Protein AF-A0A2E4KVZ6-F1 (afdb_monomer)

Radius of gyration: 14.71 Å; Cα contacts (8 Å, |Δi|>4): 102; chains: 1; bounding box: 36×29×35 Å

Structure (mmCIF, N/CA/C/O backbone):
data_AF-A0A2E4KVZ6-F1
#
_entry.id   AF-A0A2E4KVZ6-F1
#
loop_
_atom_site.group_PDB
_atom_site.id
_atom_site.type_symbol
_atom_site.label_atom_id
_atom_site.label_alt_id
_atom_site.label_comp_id
_atom_site.label_asym_id
_atom_site.label_entity_id
_atom_site.label_seq_id
_atom_site.pdbx_PDB_ins_code
_atom_site.Cartn_x
_atom_site.Cartn_y
_atom_site.Cartn_z
_atom_site.occupancy
_atom_site.B_iso_or_equiv
_atom_site.auth_seq_id
_atom_site.auth_comp_id
_atom_site.auth_asym_id
_atom_site.auth_atom_id
_atom_site.pdbx_PDB_model_num
ATOM 1 N N . MET A 1 1 ? -17.993 0.026 14.528 1.00 57.06 1 MET A N 1
ATOM 2 C CA . MET A 1 1 ? -18.774 -0.947 13.729 1.00 57.06 1 MET A CA 1
ATOM 3 C C . MET A 1 1 ? -19.488 -0.220 12.599 1.00 57.06 1 MET A C 1
ATOM 5 O O . MET A 1 1 ? -20.332 0.626 12.881 1.00 57.06 1 MET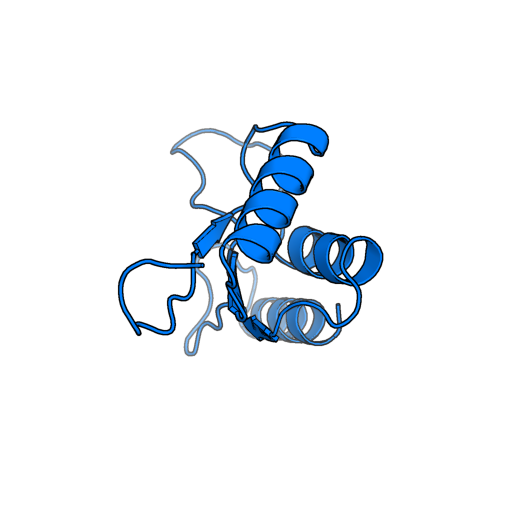 A O 1
ATOM 9 N N . LEU A 1 2 ? -19.135 -0.513 11.343 1.00 62.75 2 LEU A N 1
ATOM 10 C CA . LEU A 1 2 ? -19.840 0.007 10.168 1.00 62.75 2 LEU A CA 1
ATOM 11 C C . LEU A 1 2 ? -21.342 -0.353 10.250 1.00 62.75 2 LEU A C 1
ATOM 13 O O . LEU A 1 2 ? -21.675 -1.513 10.498 1.00 62.75 2 LEU A O 1
ATOM 17 N N . PRO A 1 3 ? -22.260 0.615 10.067 1.00 64.62 3 PRO A N 1
ATOM 18 C CA . PRO A 1 3 ? -23.701 0.396 10.231 1.00 64.62 3 PRO A CA 1
ATOM 19 C C . PRO A 1 3 ? -24.297 -0.515 9.148 1.00 64.62 3 PRO A C 1
ATOM 21 O O . PRO A 1 3 ? -25.352 -1.117 9.341 1.00 64.62 3 PRO A O 1
ATOM 24 N N . THR A 1 4 ? -23.617 -0.644 8.011 1.00 66.12 4 THR A N 1
ATOM 25 C CA . THR A 1 4 ? -23.952 -1.572 6.934 1.00 66.12 4 THR A CA 1
ATOM 26 C C . THR A 1 4 ? -23.033 -2.794 7.019 1.00 66.12 4 THR A C 1
ATOM 28 O O . THR A 1 4 ? -21.834 -2.659 7.249 1.00 66.12 4 THR A O 1
ATOM 31 N N . LYS A 1 5 ? -23.563 -4.009 6.807 1.00 76.56 5 LYS A N 1
ATOM 32 C CA . LYS A 1 5 ? -22.778 -5.267 6.740 1.00 76.56 5 LYS A CA 1
ATOM 33 C C . LYS A 1 5 ? -21.918 -5.362 5.463 1.00 76.56 5 LYS A C 1
ATOM 35 O O . LYS A 1 5 ? -21.831 -6.418 4.843 1.00 76.56 5 LYS A O 1
ATOM 40 N N . ILE A 1 6 ? -21.339 -4.250 5.021 1.00 84.75 6 ILE A N 1
ATOM 41 C CA . ILE A 1 6 ? -20.526 -4.162 3.812 1.00 84.75 6 ILE A CA 1
ATOM 42 C C . ILE A 1 6 ? -19.061 -4.244 4.227 1.00 84.75 6 ILE A C 1
ATOM 44 O O . ILE A 1 6 ? -18.594 -3.480 5.069 1.00 84.75 6 ILE A O 1
ATOM 48 N N . SER A 1 7 ? -18.327 -5.167 3.609 1.00 88.62 7 SER A N 1
ATOM 49 C CA . SER A 1 7 ? -16.874 -5.251 3.745 1.00 88.62 7 SER A CA 1
ATOM 50 C C . SER A 1 7 ? -16.232 -4.158 2.887 1.00 88.62 7 SER A C 1
ATOM 52 O O . SER A 1 7 ? -15.924 -4.377 1.717 1.00 88.62 7 SER A O 1
ATOM 54 N N . ALA A 1 8 ? -16.109 -2.956 3.451 1.00 92.69 8 ALA A N 1
ATOM 55 C CA . ALA A 1 8 ? -15.499 -1.816 2.777 1.00 92.69 8 ALA A CA 1
ATOM 56 C C . ALA A 1 8 ? -13.967 -1.943 2.719 1.00 92.69 8 ALA A C 1
ATOM 58 O O . ALA A 1 8 ? -13.345 -2.481 3.636 1.00 92.69 8 ALA A O 1
ATOM 59 N N . VAL A 1 9 ? -13.379 -1.412 1.644 1.00 96.25 9 VAL A N 1
ATOM 60 C CA . VAL A 1 9 ? -11.927 -1.334 1.431 1.00 96.25 9 VAL A CA 1
ATOM 61 C C . VAL A 1 9 ? -11.576 0.124 1.119 1.00 96.25 9 VAL A C 1
ATOM 63 O O . VAL A 1 9 ? -11.653 0.529 -0.040 1.00 96.25 9 VAL A O 1
ATOM 66 N N . PRO A 1 10 ? -11.289 0.961 2.131 1.00 95.31 10 PRO A N 1
ATOM 67 C CA . PRO A 1 10 ? -10.888 2.339 1.894 1.00 95.31 10 PRO A CA 1
ATOM 68 C C . PRO A 1 10 ? -9.591 2.410 1.085 1.00 95.31 10 PRO A C 1
ATOM 70 O O . PRO A 1 10 ? -8.650 1.641 1.295 1.00 95.31 10 PRO A O 1
ATOM 73 N N . HIS A 1 11 ? -9.546 3.380 0.177 1.00 95.56 11 HIS A N 1
ATOM 74 C CA . HIS A 1 11 ? -8.318 3.787 -0.489 1.00 95.56 11 HIS A CA 1
ATOM 75 C C . HIS A 1 11 ? -7.567 4.758 0.422 1.00 95.56 11 HIS A C 1
ATOM 77 O O . HIS A 1 11 ? -8.156 5.714 0.930 1.00 95.56 11 HIS A O 1
ATOM 83 N N . LEU A 1 12 ? -6.275 4.519 0.623 1.00 94.38 12 LEU A N 1
ATOM 84 C CA . LEU A 1 12 ? -5.404 5.368 1.423 1.00 94.38 12 LEU A CA 1
ATOM 85 C C . LEU A 1 12 ? -4.185 5.758 0.590 1.00 94.38 12 LEU A C 1
ATOM 87 O O . LEU A 1 12 ? -3.478 4.892 0.079 1.00 94.38 12 LEU A O 1
ATOM 91 N N . SER A 1 13 ? -3.947 7.061 0.463 1.00 90.25 13 SER A N 1
ATOM 92 C CA . SER A 1 13 ? -2.864 7.608 -0.354 1.00 90.25 13 SER A CA 1
ATOM 93 C C . SER A 1 13 ? -1.841 8.363 0.486 1.00 90.25 13 SER A C 1
ATOM 95 O O . SER A 1 13 ? -2.190 8.975 1.496 1.00 90.25 13 SER A O 1
ATOM 97 N N . ILE A 1 14 ? -0.589 8.382 0.028 1.00 79.81 14 ILE A N 1
ATOM 98 C CA . ILE A 1 14 ? 0.450 9.265 0.571 1.00 79.81 14 ILE A CA 1
ATOM 99 C C . ILE A 1 14 ? 0.132 10.701 0.139 1.00 79.81 14 ILE A C 1
ATOM 101 O O . ILE A 1 14 ? 0.338 11.084 -1.008 1.00 79.81 14 ILE A O 1
ATOM 105 N N . GLY A 1 15 ? -0.447 11.478 1.049 1.00 71.75 15 GLY A N 1
ATOM 106 C CA . GLY A 1 15 ? -0.780 12.884 0.827 1.00 71.75 15 GLY A CA 1
ATOM 107 C C . GLY A 1 15 ? 0.216 13.845 1.475 1.00 71.75 15 GLY A C 1
ATOM 108 O O . GLY A 1 15 ? 1.236 13.449 2.028 1.00 71.75 15 GLY A O 1
ATOM 109 N N . VAL A 1 16 ? -0.140 15.130 1.461 1.00 62.66 16 VAL A N 1
ATOM 110 C CA . VAL A 1 16 ? 0.571 16.221 2.165 1.00 62.66 16 VAL A CA 1
ATOM 111 C C . VAL A 1 16 ? 0.285 16.252 3.676 1.00 62.66 16 VAL A C 1
ATOM 113 O O . VAL A 1 16 ? 0.790 17.111 4.397 1.00 62.66 16 VAL A O 1
ATOM 116 N N . SER A 1 17 ? -0.567 15.348 4.159 1.00 74.00 17 SER A N 1
ATOM 117 C CA . SER A 1 17 ? -0.942 15.230 5.566 1.00 74.00 17 SER A CA 1
ATOM 118 C C . SER A 1 17 ? 0.226 14.721 6.412 1.00 74.00 17 SER A C 1
ATOM 120 O O . SER A 1 17 ? 1.059 13.951 5.941 1.00 74.00 17 SER A O 1
ATOM 122 N N . SER A 1 18 ? 0.279 15.128 7.682 1.00 86.19 18 SER A N 1
ATOM 123 C CA . SER A 1 18 ? 1.290 14.621 8.612 1.00 86.19 18 SER A CA 1
ATOM 124 C C . SE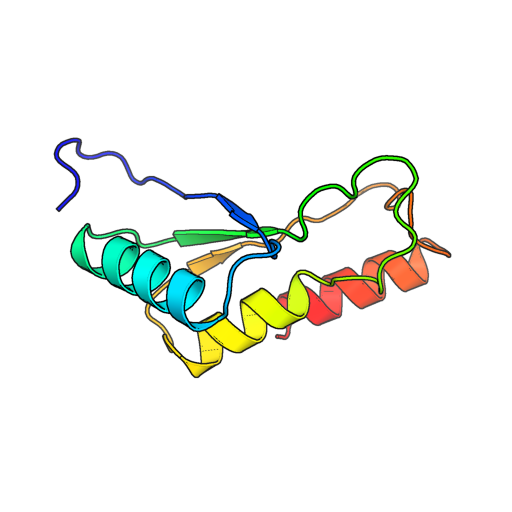R A 1 18 ? 1.077 13.141 8.936 1.00 86.19 18 SER A C 1
ATOM 126 O O . SER A 1 18 ? -0.057 12.660 8.974 1.00 86.19 18 SER A O 1
ATOM 128 N N . ASP A 1 19 ? 2.164 12.455 9.284 1.00 87.94 19 ASP A N 1
ATOM 129 C CA . ASP A 1 19 ? 2.152 11.076 9.784 1.00 87.94 19 ASP A CA 1
ATOM 130 C C . ASP A 1 19 ? 1.131 10.850 10.906 1.00 87.94 19 ASP A C 1
ATOM 132 O O . ASP A 1 19 ? 0.400 9.867 10.893 1.00 87.94 19 ASP A O 1
ATOM 136 N N . ALA A 1 20 ? 1.027 11.792 11.848 1.00 91.25 20 ALA A N 1
ATOM 137 C CA . ALA A 1 20 ? 0.077 11.704 12.956 1.00 91.25 20 ALA A CA 1
ATOM 138 C C . ALA A 1 20 ? -1.384 11.710 12.482 1.00 91.25 20 ALA A C 1
ATOM 140 O O . ALA A 1 20 ? -2.219 11.005 13.040 1.00 91.25 20 ALA A O 1
ATOM 141 N N . THR A 1 21 ? -1.693 12.487 11.440 1.00 91.56 21 THR A N 1
ATOM 142 C CA . THR A 1 21 ? -3.044 12.522 10.857 1.00 91.56 21 THR A CA 1
ATOM 143 C C . THR A 1 21 ? -3.377 11.192 10.188 1.00 91.56 21 THR A C 1
ATOM 145 O O . THR A 1 21 ? -4.503 10.709 10.280 1.00 91.56 21 THR A O 1
ATOM 148 N N . LEU A 1 22 ? -2.388 10.594 9.519 1.00 91.94 22 LEU A N 1
ATOM 149 C CA . LEU A 1 22 ? -2.542 9.301 8.869 1.00 91.94 22 LEU A CA 1
ATOM 150 C C . LEU A 1 22 ? -2.761 8.184 9.895 1.00 91.94 22 LEU A C 1
ATOM 152 O O . LEU A 1 22 ? -3.697 7.405 9.739 1.00 91.94 22 LEU A O 1
ATOM 156 N N . ASP A 1 23 ? -1.960 8.148 10.960 1.00 93.62 23 ASP A N 1
ATOM 157 C CA . ASP A 1 23 ? -2.108 7.166 12.037 1.00 93.62 23 ASP A CA 1
ATOM 158 C C . ASP A 1 23 ? -3.494 7.273 12.697 1.00 93.62 23 ASP A C 1
ATOM 160 O O . ASP A 1 23 ? -4.176 6.261 12.837 1.00 93.62 23 ASP A O 1
ATOM 164 N N . GLN A 1 24 ? -3.965 8.489 13.003 1.00 95.19 24 GLN A N 1
ATOM 165 C CA . GLN A 1 24 ? -5.303 8.712 13.574 1.00 95.19 24 GLN A CA 1
ATOM 166 C C . GLN A 1 24 ? -6.431 8.215 12.660 1.00 95.19 24 GLN A C 1
ATOM 168 O O . GLN A 1 24 ? -7.426 7.661 13.130 1.00 95.19 24 GLN A O 1
ATOM 173 N N . LEU A 1 25 ? -6.296 8.399 11.34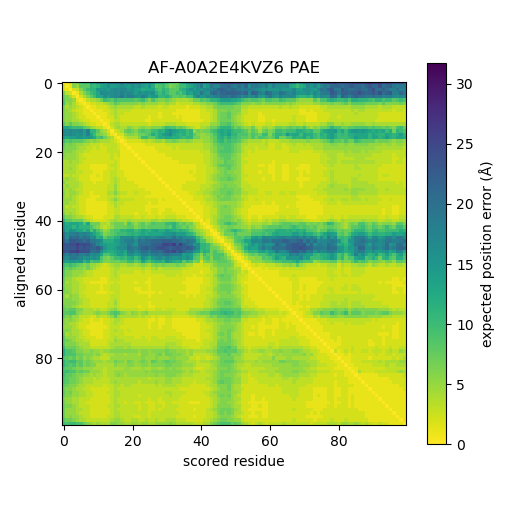4 1.00 95.25 25 LEU A N 1
ATOM 174 C CA . LEU A 1 25 ? -7.279 7.901 10.383 1.00 95.25 25 LEU A CA 1
ATOM 175 C C . LEU A 1 25 ? -7.308 6.366 10.347 1.00 95.25 25 LEU A C 1
ATOM 177 O O . LEU A 1 25 ? -8.379 5.768 10.252 1.00 95.25 25 LEU A O 1
ATOM 181 N N . VAL A 1 26 ? -6.143 5.725 10.424 1.00 95.75 26 VAL A N 1
ATOM 182 C CA . VAL A 1 26 ? -6.035 4.261 10.412 1.00 95.75 26 VAL A CA 1
ATOM 183 C C . VAL A 1 26 ? -6.531 3.657 11.729 1.00 95.75 26 VAL A C 1
ATOM 185 O O . VAL A 1 26 ? -7.232 2.646 11.701 1.00 95.75 26 VAL A O 1
ATOM 188 N N . GLU A 1 27 ? -6.262 4.302 12.866 1.00 96.12 27 GLU A N 1
ATOM 189 C CA . GLU A 1 27 ? -6.860 3.953 14.164 1.00 96.12 27 GLU A CA 1
ATOM 190 C C . GLU A 1 27 ? -8.393 4.010 14.083 1.00 96.12 27 GLU A C 1
ATOM 192 O O . GLU A 1 27 ? -9.082 3.060 14.454 1.00 96.12 27 GLU A O 1
ATOM 197 N N . TYR A 1 28 ? -8.946 5.060 13.471 1.00 95.44 28 TYR A N 1
ATOM 198 C CA . TYR A 1 28 ? -10.385 5.139 13.234 1.00 95.44 28 TYR A CA 1
ATOM 199 C C . TYR A 1 28 ? -10.907 4.004 12.333 1.00 95.44 28 TYR A C 1
ATOM 201 O O . TYR A 1 28 ? -11.972 3.441 12.601 1.00 95.44 28 TYR A O 1
ATOM 209 N N . TYR A 1 29 ? -10.171 3.619 11.283 1.00 95.31 29 TYR A N 1
ATOM 210 C CA . TYR A 1 29 ? -10.523 2.459 10.455 1.00 95.31 29 TYR A CA 1
ATOM 211 C C . TYR A 1 29 ? -10.582 1.162 11.269 1.00 95.31 29 TYR A C 1
ATOM 213 O O . TYR A 1 29 ? -11.518 0.374 11.084 1.00 95.31 29 TYR A O 1
ATOM 221 N N . GLN A 1 30 ? -9.644 0.964 12.197 1.00 93.81 30 GLN A N 1
ATOM 222 C CA . GLN A 1 30 ? -9.663 -0.164 13.125 1.00 93.81 30 GLN A CA 1
ATOM 223 C C . GLN A 1 30 ? -10.936 -0.149 13.989 1.00 93.81 30 GLN A C 1
ATOM 225 O O . GLN A 1 30 ? -11.663 -1.144 14.033 1.00 93.81 30 GLN A O 1
ATOM 230 N N . ASP A 1 31 ? -11.261 0.991 14.604 1.00 93.62 31 ASP A N 1
ATOM 231 C CA . ASP A 1 31 ? -12.411 1.147 15.509 1.00 93.62 31 ASP A CA 1
ATOM 232 C C . ASP A 1 31 ? -13.760 0.900 14.818 1.00 93.62 31 ASP A C 1
ATOM 234 O O . ASP A 1 31 ? -14.719 0.361 15.397 1.00 93.62 31 ASP A O 1
ATOM 238 N N . ILE A 1 32 ? -13.866 1.274 13.540 1.00 92.44 32 ILE A N 1
ATOM 239 C CA . ILE A 1 32 ? -15.088 1.027 12.775 1.00 92.44 32 ILE A CA 1
ATOM 240 C C . ILE A 1 32 ? -15.167 -0.394 12.202 1.00 92.44 32 ILE A C 1
ATOM 242 O O . ILE A 1 32 ? -16.262 -0.797 11.796 1.00 92.44 32 ILE A O 1
ATOM 246 N N . GLY A 1 33 ? -14.083 -1.172 12.264 1.00 92.06 33 GLY A N 1
ATOM 247 C CA . GLY A 1 33 ? -14.027 -2.573 11.841 1.00 92.06 33 GLY A CA 1
ATOM 248 C C . GLY A 1 33 ? -13.632 -2.778 10.377 1.00 92.06 33 GLY A C 1
ATOM 249 O O . GLY A 1 33 ? -14.082 -3.740 9.753 1.00 92.06 33 GLY A O 1
ATOM 250 N N . VAL A 1 34 ? -12.832 -1.876 9.802 1.00 94.75 34 VAL A N 1
ATOM 251 C CA . VAL A 1 34 ? -12.208 -2.097 8.490 1.00 94.75 34 VAL A CA 1
ATOM 252 C C . VAL A 1 34 ? -11.182 -3.220 8.609 1.00 94.75 34 VAL A C 1
ATOM 254 O O . VAL A 1 34 ? -10.358 -3.220 9.515 1.00 94.75 34 VAL A O 1
ATOM 257 N N . ALA A 1 35 ? -11.217 -4.160 7.666 1.00 94.88 35 ALA A N 1
ATOM 258 C CA . ALA A 1 35 ? -10.287 -5.289 7.631 1.00 94.88 35 ALA A CA 1
ATOM 259 C C . ALA A 1 35 ? -9.272 -5.212 6.482 1.00 94.88 35 ALA A C 1
ATOM 261 O O . ALA A 1 35 ? -8.288 -5.946 6.502 1.00 94.88 35 ALA A O 1
ATOM 262 N N . ARG A 1 36 ? -9.500 -4.362 5.470 1.00 97.00 36 ARG A N 1
ATOM 263 C CA . ARG A 1 36 ? -8.609 -4.237 4.307 1.00 97.00 36 ARG A CA 1
ATOM 264 C C . ARG A 1 36 ? -8.406 -2.787 3.910 1.00 97.00 36 ARG A C 1
ATOM 266 O O . ARG A 1 36 ? -9.347 -2.006 4.000 1.00 97.00 36 ARG A O 1
ATOM 273 N N . ILE A 1 37 ? -7.223 -2.453 3.413 1.00 97.38 37 ILE A N 1
ATOM 274 C CA . ILE A 1 37 ? -6.879 -1.109 2.933 1.00 97.38 37 ILE A CA 1
ATOM 275 C C . ILE A 1 37 ? -6.190 -1.238 1.573 1.00 97.38 37 ILE A C 1
ATOM 277 O O . ILE A 1 37 ? -5.318 -2.086 1.402 1.00 97.38 37 ILE A O 1
ATOM 281 N N . LEU A 1 38 ? -6.564 -0.390 0.611 1.00 97.38 38 LEU A N 1
ATOM 282 C CA . LEU A 1 38 ? -5.824 -0.244 -0.645 1.00 97.38 38 LEU A CA 1
ATOM 283 C C . LEU A 1 38 ? -4.831 0.917 -0.520 1.00 97.38 38 LEU A C 1
ATOM 285 O O . LEU A 1 38 ? -5.242 2.076 -0.447 1.00 97.38 38 LEU A O 1
ATOM 289 N N . CYS A 1 39 ? -3.536 0.608 -0.519 1.00 96.00 39 CYS A N 1
ATOM 290 C CA . CYS A 1 39 ? -2.451 1.578 -0.387 1.00 96.00 39 CYS A CA 1
ATOM 291 C C . CYS A 1 39 ? -2.034 2.142 -1.753 1.00 96.00 39 CYS A C 1
ATOM 293 O O . CYS A 1 39 ? -1.677 1.396 -2.669 1.00 96.00 39 CYS A O 1
ATOM 295 N N . LEU A 1 40 ? -2.031 3.471 -1.876 1.00 93.25 40 LEU A N 1
ATOM 296 C CA . LEU A 1 40 ? -1.771 4.203 -3.116 1.00 93.25 40 LEU A CA 1
ATOM 297 C C . LEU A 1 40 ? -0.766 5.348 -2.904 1.00 93.25 40 LEU A C 1
ATOM 299 O O . LEU A 1 40 ? -0.523 5.816 -1.793 1.00 93.25 40 LEU A O 1
ATOM 303 N N . ARG A 1 41 ? -0.172 5.828 -4.001 1.00 87.19 41 ARG A N 1
ATOM 304 C CA . ARG A 1 41 ? 0.717 7.003 -3.992 1.00 87.19 41 ARG A CA 1
ATOM 305 C C . ARG A 1 41 ? -0.049 8.331 -3.981 1.00 87.19 41 ARG A C 1
ATOM 307 O O . ARG A 1 41 ? 0.463 9.287 -3.426 1.00 87.19 41 ARG A O 1
ATOM 314 N N . CYS A 1 42 ? -1.257 8.367 -4.547 1.00 79.81 42 CYS A N 1
ATOM 315 C CA . CYS A 1 42 ? -1.902 9.556 -5.126 1.00 79.81 42 CYS A CA 1
ATOM 316 C C . CYS A 1 42 ? -1.290 10.001 -6.468 1.00 79.81 42 CYS A C 1
ATOM 318 O O . CYS A 1 42 ? -0.121 9.733 -6.774 1.00 79.81 42 CYS A O 1
ATOM 320 N N . ASP A 1 43 ? -2.116 10.677 -7.265 1.00 78.94 43 ASP A N 1
ATOM 321 C CA . ASP A 1 43 ? -1.697 11.321 -8.507 1.00 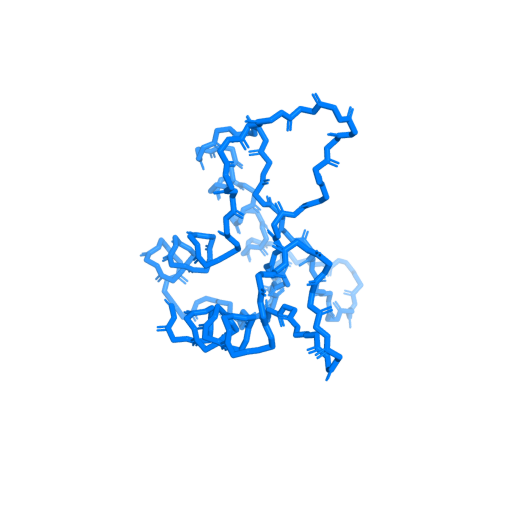78.94 43 ASP A CA 1
ATOM 322 C C . ASP A 1 43 ? -0.923 12.600 -8.192 1.00 78.94 43 ASP A C 1
ATOM 324 O O . ASP A 1 43 ? -1.265 13.335 -7.260 1.00 78.94 43 ASP A O 1
ATOM 328 N N . GLN A 1 44 ? 0.134 12.870 -8.959 1.00 70.19 44 GLN A N 1
ATOM 329 C CA . GLN A 1 44 ? 0.866 14.121 -8.800 1.00 70.19 44 GLN A CA 1
ATOM 330 C C . GLN A 1 44 ? 0.082 15.276 -9.440 1.00 70.19 44 GLN A C 1
ATOM 332 O O . GLN A 1 44 ? -0.379 15.141 -10.578 1.00 70.19 44 GLN A O 1
ATOM 337 N N . PRO A 1 45 ? -0.071 16.421 -8.747 1.00 66.88 45 PRO A N 1
ATOM 338 C CA . PRO A 1 45 ? -0.651 17.607 -9.356 1.00 66.88 45 PRO A CA 1
ATOM 339 C C . PRO A 1 45 ? 0.242 18.090 -10.504 1.00 66.88 45 PRO A C 1
ATOM 341 O O . PRO A 1 45 ? 1.471 18.090 -10.418 1.00 66.88 45 PRO A O 1
ATOM 344 N N . SER A 1 46 ? -0.388 18.492 -11.605 1.00 58.69 46 SER A N 1
ATOM 345 C CA . SER A 1 46 ? 0.312 18.906 -12.819 1.00 58.69 46 SER A CA 1
ATOM 346 C C . SER A 1 46 ? 1.260 20.079 -12.534 1.00 58.69 46 SER A C 1
ATOM 348 O O . SER A 1 46 ? 0.815 21.144 -12.114 1.00 58.69 46 SER A O 1
ATOM 350 N N . GLY A 1 47 ? 2.557 19.898 -12.801 1.00 57.16 47 GLY A N 1
ATOM 351 C CA . GLY A 1 47 ? 3.572 20.953 -12.689 1.00 57.16 47 GLY A CA 1
ATOM 352 C C . GLY A 1 47 ? 4.374 20.980 -11.385 1.00 57.16 47 GLY A C 1
ATOM 353 O O . GLY A 1 47 ? 5.250 21.832 -11.257 1.00 57.16 47 GLY A O 1
ATOM 354 N N . ASP A 1 48 ? 4.127 20.059 -10.449 1.00 60.12 48 ASP A N 1
ATOM 355 C CA . ASP A 1 48 ? 4.841 20.019 -9.171 1.00 60.12 48 ASP A CA 1
ATOM 356 C C . ASP A 1 48 ? 5.934 18.935 -9.178 1.00 60.12 48 ASP A C 1
ATOM 358 O O . ASP A 1 48 ? 5.657 17.740 -9.105 1.00 60.12 48 ASP A O 1
ATOM 362 N N . ALA A 1 49 ? 7.203 19.347 -9.272 1.00 56.97 49 ALA A N 1
ATOM 363 C CA . ALA A 1 49 ? 8.374 18.460 -9.327 1.00 56.97 49 ALA A CA 1
ATOM 364 C C . ALA A 1 49 ? 8.802 17.950 -7.934 1.00 56.97 49 ALA A C 1
ATOM 366 O O . ALA A 1 49 ? 9.996 17.846 -7.630 1.00 56.97 49 ALA A O 1
ATOM 367 N N . SER A 1 50 ? 7.836 17.697 -7.045 1.00 60.94 50 SER A N 1
ATOM 368 C CA . SER A 1 50 ? 8.138 17.201 -5.702 1.00 60.94 50 SER A CA 1
ATOM 369 C C . SER A 1 50 ? 8.753 15.796 -5.771 1.00 60.94 50 SER A C 1
ATOM 371 O O . SER A 1 50 ? 8.566 15.065 -6.748 1.00 60.94 50 SER A O 1
ATOM 373 N N . LYS A 1 51 ? 9.536 15.424 -4.745 1.00 60.03 51 LYS A N 1
ATOM 374 C CA . LYS A 1 51 ? 10.232 14.127 -4.692 1.00 60.03 51 LYS A CA 1
ATOM 375 C C . LYS A 1 51 ? 9.263 12.976 -5.002 1.00 60.03 51 LYS A C 1
ATOM 377 O O . LYS A 1 51 ? 8.131 13.009 -4.519 1.00 60.03 51 LYS A O 1
ATOM 382 N N . PRO A 1 52 ? 9.710 11.935 -5.727 1.00 62.00 52 PRO A N 1
ATOM 383 C CA . PRO A 1 52 ? 8.865 10.787 -6.010 1.00 62.00 52 PRO A CA 1
ATOM 384 C C . PRO A 1 52 ? 8.413 10.154 -4.691 1.00 62.00 52 PRO A C 1
ATOM 386 O O . PRO A 1 52 ? 9.228 9.680 -3.896 1.00 62.00 52 PRO A O 1
ATOM 389 N N . ALA A 1 53 ? 7.107 10.193 -4.444 1.00 75.81 53 ALA A N 1
ATOM 390 C CA . ALA A 1 53 ? 6.478 9.436 -3.376 1.00 75.81 53 ALA A CA 1
ATOM 391 C C . ALA A 1 53 ? 6.249 8.003 -3.868 1.00 75.81 53 ALA A C 1
ATOM 393 O O . ALA A 1 53 ? 5.909 7.786 -5.029 1.00 75.81 53 ALA A O 1
ATOM 394 N N . TYR A 1 54 ? 6.401 7.012 -2.996 1.00 85.31 54 TYR A N 1
ATOM 395 C CA . TYR A 1 54 ? 6.168 5.611 -3.342 1.00 85.31 54 TYR A CA 1
ATOM 396 C C . TYR A 1 54 ? 5.196 5.003 -2.348 1.00 85.31 54 TYR A C 1
ATOM 398 O O . TYR A 1 54 ? 5.428 5.082 -1.144 1.00 85.31 54 TYR A O 1
ATOM 406 N N . ALA A 1 55 ? 4.153 4.331 -2.845 1.00 91.25 55 ALA A N 1
ATOM 407 C CA . ALA A 1 55 ? 3.169 3.649 -1.999 1.00 91.25 55 ALA A CA 1
ATOM 408 C C . ALA A 1 55 ? 3.803 2.603 -1.058 1.00 91.25 55 ALA A C 1
ATOM 410 O O . ALA A 1 55 ? 3.219 2.291 -0.026 1.00 91.25 55 ALA A O 1
ATOM 411 N N . GLN A 1 56 ? 5.008 2.111 -1.376 1.00 93.75 56 GLN A N 1
ATOM 412 C CA . GLN A 1 56 ? 5.800 1.225 -0.518 1.00 93.75 56 GLN A CA 1
ATOM 413 C C . GLN A 1 56 ? 5.938 1.776 0.909 1.00 93.75 56 GLN A C 1
ATOM 415 O O . GLN A 1 56 ? 5.640 1.064 1.859 1.00 93.75 56 GLN A O 1
ATOM 420 N N . GLY A 1 57 ? 6.292 3.056 1.072 1.00 92.12 57 GLY A N 1
ATOM 421 C CA . GLY A 1 57 ? 6.492 3.638 2.405 1.00 92.12 57 GLY A CA 1
ATOM 422 C C . GLY A 1 57 ? 5.210 3.688 3.245 1.00 92.12 57 GLY A C 1
ATOM 423 O O . GLY A 1 57 ? 5.266 3.635 4.473 1.00 92.12 57 GLY A O 1
ATOM 424 N N . LEU A 1 58 ? 4.040 3.749 2.598 1.00 93.94 58 LEU A N 1
ATOM 425 C CA . LEU A 1 58 ? 2.761 3.621 3.293 1.00 93.94 58 LEU A CA 1
ATOM 426 C C . LEU A 1 58 ? 2.545 2.189 3.785 1.00 93.94 58 LEU A C 1
ATOM 428 O O . LEU A 1 58 ? 2.163 2.005 4.935 1.00 93.94 58 LEU A O 1
ATOM 432 N N . VAL A 1 59 ? 2.817 1.187 2.943 1.00 95.88 59 VAL A N 1
ATOM 433 C CA . VAL A 1 59 ? 2.706 -0.232 3.322 1.00 95.88 59 VAL A CA 1
ATOM 434 C C . VAL A 1 59 ? 3.608 -0.534 4.518 1.00 95.88 59 VAL A C 1
ATOM 436 O O . VAL A 1 59 ? 3.108 -1.009 5.535 1.00 95.88 59 VAL A O 1
ATOM 439 N N . GLU A 1 60 ? 4.888 -0.160 4.443 1.00 95.12 60 GLU A N 1
ATOM 440 C CA . GLU A 1 60 ? 5.865 -0.380 5.520 1.00 95.12 60 GLU A CA 1
ATOM 441 C C . GLU A 1 60 ? 5.405 0.259 6.836 1.00 95.12 60 GLU A C 1
ATOM 443 O O . GLU A 1 60 ? 5.423 -0.380 7.890 1.00 95.12 60 GLU A O 1
ATOM 448 N N . ARG A 1 61 ? 4.927 1.511 6.786 1.00 93.75 61 ARG A N 1
ATOM 449 C CA . ARG A 1 61 ? 4.394 2.200 7.968 1.00 93.75 61 ARG A CA 1
ATOM 450 C C . ARG A 1 61 ? 3.218 1.447 8.572 1.00 93.75 61 ARG A C 1
ATOM 452 O O . ARG A 1 61 ? 3.197 1.240 9.785 1.00 93.75 61 ARG A O 1
ATOM 459 N N . LEU A 1 62 ? 2.234 1.062 7.757 1.00 95.44 62 LEU A N 1
ATOM 460 C CA . LEU A 1 62 ? 1.051 0.366 8.258 1.00 95.44 62 LEU A CA 1
ATOM 461 C C . LEU A 1 62 ? 1.421 -0.987 8.866 1.00 95.44 62 LEU A C 1
ATOM 463 O O . LEU A 1 62 ? 0.899 -1.329 9.924 1.00 95.44 62 LEU A O 1
ATOM 467 N N . GLN A 1 63 ? 2.358 -1.724 8.267 1.00 95.19 63 GLN A N 1
ATOM 468 C CA . GLN A 1 63 ? 2.841 -2.979 8.840 1.00 95.19 63 GLN A CA 1
ATOM 469 C C . GLN A 1 63 ? 3.575 -2.788 10.171 1.00 95.19 63 GLN A C 1
ATOM 471 O O . GLN A 1 63 ? 3.391 -3.590 11.087 1.00 95.19 63 GLN A O 1
ATOM 476 N N . 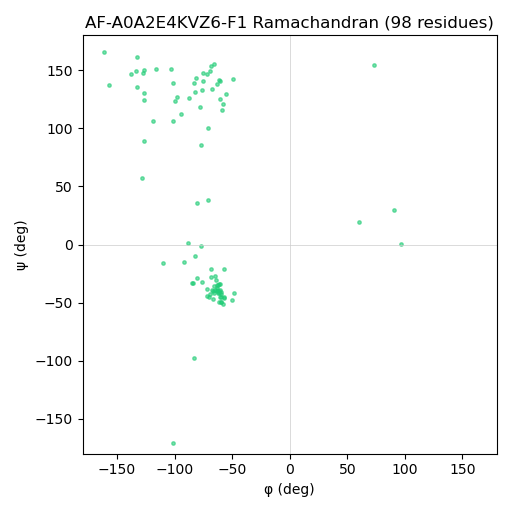GLN A 1 64 ? 4.376 -1.728 10.306 1.00 95.31 64 GLN A N 1
ATOM 477 C CA . GLN A 1 64 ? 5.108 -1.427 11.539 1.00 95.31 64 GLN A CA 1
ATOM 478 C C . GLN A 1 64 ? 4.188 -0.938 12.663 1.00 95.31 64 GLN A C 1
ATOM 480 O O . GLN A 1 64 ? 4.329 -1.357 13.812 1.00 95.31 64 GLN A O 1
ATOM 485 N N . ARG A 1 65 ? 3.255 -0.035 12.346 1.00 95.31 65 ARG A N 1
ATOM 486 C CA . ARG A 1 65 ? 2.397 0.632 13.334 1.00 95.31 65 ARG A CA 1
ATOM 487 C C . ARG A 1 65 ? 1.160 -0.192 13.696 1.00 95.31 65 ARG A C 1
ATOM 489 O O . ARG A 1 65 ? 0.738 -0.164 14.851 1.00 95.31 65 ARG A O 1
ATOM 496 N N . PHE A 1 66 ? 0.628 -0.955 12.740 1.00 95.31 66 PHE A N 1
ATOM 497 C CA . PHE A 1 66 ? -0.597 -1.754 12.858 1.00 95.31 66 PHE A CA 1
ATOM 498 C C . PHE A 1 66 ? -0.360 -3.218 12.432 1.00 95.31 66 PHE A C 1
ATOM 500 O O . PHE A 1 66 ? -1.036 -3.735 11.533 1.00 95.31 66 PHE A O 1
ATOM 507 N N . PRO A 1 67 ? 0.594 -3.928 13.065 1.00 93.25 67 PRO A N 1
ATOM 508 C CA . PRO A 1 67 ? 1.004 -5.255 12.624 1.00 93.25 67 PRO A CA 1
ATOM 509 C C . PRO A 1 67 ? -0.168 -6.239 12.654 1.00 93.25 67 PRO A C 1
ATOM 511 O O . PRO A 1 67 ? -0.800 -6.443 13.692 1.00 93.25 67 PRO A O 1
ATOM 514 N N . ARG A 1 68 ? -0.425 -6.887 11.509 1.00 90.19 68 ARG A N 1
ATOM 515 C CA . ARG A 1 68 ? -1.472 -7.912 11.317 1.00 90.19 68 ARG A CA 1
ATOM 516 C C . ARG A 1 68 ? -2.907 -7.436 11.578 1.00 90.19 68 ARG A C 1
ATOM 518 O O . ARG A 1 68 ? -3.783 -8.271 11.786 1.00 90.19 68 ARG A O 1
ATOM 525 N N . GLN A 1 69 ? -3.158 -6.128 11.568 1.00 94.12 69 GLN A N 1
ATOM 526 C CA . GLN A 1 69 ? -4.514 -5.602 11.749 1.00 94.12 69 GLN A CA 1
ATOM 527 C C . GLN A 1 69 ? -5.325 -5.562 10.449 1.00 94.12 69 GLN A C 1
ATOM 529 O O . GLN A 1 69 ? -6.535 -5.774 10.482 1.00 94.12 69 GLN A O 1
ATOM 534 N N . PHE A 1 70 ? -4.663 -5.317 9.315 1.00 96.56 70 PHE A N 1
ATOM 535 C CA . PHE A 1 70 ? -5.308 -5.135 8.016 1.00 96.56 70 PHE A CA 1
ATOM 536 C C . PHE A 1 70 ? -4.698 -6.051 6.953 1.00 96.56 70 PHE A C 1
ATOM 538 O O . PHE A 1 70 ? -3.493 -6.301 6.946 1.00 96.56 70 PHE A O 1
ATOM 545 N N . GLU A 1 71 ? -5.526 -6.492 6.010 1.00 97.06 71 GLU A N 1
ATOM 546 C CA . GLU A 1 71 ? -5.080 -6.970 4.702 1.00 97.06 71 GLU A CA 1
ATOM 547 C C . GLU A 1 71 ? -4.750 -5.752 3.826 1.00 97.06 71 GLU A C 1
ATOM 549 O O . GLU A 1 71 ? -5.614 -4.912 3.558 1.00 97.06 71 GLU A O 1
ATOM 554 N N . LEU A 1 72 ? -3.495 -5.626 3.401 1.00 97.12 72 LEU A N 1
ATOM 555 C CA . LEU A 1 72 ? -3.045 -4.499 2.587 1.00 97.12 72 LEU A CA 1
ATOM 556 C C . LEU A 1 72 ? -2.995 -4.910 1.116 1.00 97.12 72 LEU A C 1
ATOM 558 O O . LEU A 1 72 ? -2.309 -5.862 0.751 1.00 97.12 72 LEU A O 1
ATOM 562 N N . ALA A 1 73 ? -3.710 -4.174 0.272 1.00 97.25 73 ALA A N 1
ATOM 563 C CA . ALA A 1 73 ? -3.654 -4.305 -1.177 1.00 97.25 73 ALA A CA 1
ATOM 564 C C . ALA A 1 73 ? -2.826 -3.166 -1.783 1.00 97.25 73 ALA A C 1
ATOM 566 O O . ALA A 1 73 ? -2.798 -2.050 -1.259 1.00 97.25 73 ALA A O 1
ATOM 567 N N . VAL A 1 74 ? -2.188 -3.430 -2.923 1.00 97.06 74 VAL A N 1
ATOM 568 C CA . VAL A 1 74 ? -1.392 -2.452 -3.678 1.00 97.06 74 VAL A CA 1
ATOM 569 C C . VAL A 1 74 ? -1.738 -2.523 -5.162 1.00 97.06 74 VAL A C 1
ATOM 571 O O . VAL A 1 74 ? -2.092 -3.582 -5.677 1.00 97.06 74 VAL A O 1
ATOM 574 N N . ALA A 1 75 ? -1.628 -1.396 -5.864 1.00 95.06 75 ALA A N 1
ATOM 575 C CA . ALA A 1 75 ? -1.869 -1.348 -7.305 1.00 95.06 75 ALA A CA 1
ATOM 576 C C . ALA A 1 75 ? -0.749 -2.041 -8.106 1.00 95.06 75 ALA A C 1
ATOM 578 O O . ALA A 1 75 ? 0.430 -1.949 -7.742 1.00 95.06 75 ALA A O 1
ATOM 579 N N . ALA A 1 76 ? -1.126 -2.660 -9.225 1.00 95.44 76 ALA A N 1
ATOM 580 C CA . ALA A 1 76 ? -0.243 -3.234 -10.240 1.00 95.44 76 ALA A CA 1
ATOM 581 C C . ALA A 1 76 ? -0.605 -2.667 -11.622 1.00 95.44 76 ALA A C 1
ATOM 583 O O . ALA A 1 76 ? -1.773 -2.357 -11.866 1.00 95.44 76 ALA A O 1
ATOM 584 N N . HIS A 1 77 ? 0.377 -2.566 -12.516 1.00 95.12 77 HIS A N 1
ATOM 585 C CA . HIS A 1 77 ? 0.202 -2.070 -13.883 1.00 95.12 77 HIS A CA 1
ATOM 586 C C . HIS A 1 77 ? 0.581 -3.186 -14.872 1.00 95.12 77 HIS A C 1
ATOM 588 O O . HIS A 1 77 ? 1.760 -3.510 -14.977 1.00 95.12 77 HIS A O 1
ATOM 594 N N . PRO A 1 78 ? -0.393 -3.832 -15.547 1.00 94.00 78 PRO A N 1
ATOM 595 C CA . PRO A 1 78 ? -0.117 -4.928 -16.482 1.00 94.00 78 PRO A CA 1
ATOM 596 C C . PRO A 1 78 ? 0.705 -4.514 -17.705 1.00 94.00 78 PRO A C 1
ATOM 598 O O . PRO A 1 78 ? 1.438 -5.340 -18.245 1.00 94.00 78 PRO A O 1
ATOM 601 N N . GLU A 1 79 ? 0.562 -3.265 -18.157 1.00 93.81 79 GLU A N 1
ATOM 602 C CA . GLU A 1 79 ? 1.398 -2.691 -19.206 1.00 93.81 79 GLU A CA 1
ATOM 603 C C . GLU A 1 79 ? 2.712 -2.165 -18.607 1.00 93.81 79 GLU A C 1
ATOM 605 O O . GLU A 1 79 ? 3.643 -2.937 -18.405 1.00 93.81 79 GLU A O 1
ATOM 610 N N . VAL A 1 80 ? 2.797 -0.859 -18.336 1.00 93.94 80 VAL A N 1
ATOM 611 C CA . VAL A 1 80 ? 3.887 -0.182 -17.618 1.00 93.94 80 VAL A CA 1
ATOM 612 C C . VAL A 1 80 ? 3.316 1.112 -17.047 1.00 93.94 80 VAL A C 1
ATOM 614 O O . VAL A 1 80 ? 2.577 1.820 -17.738 1.00 93.94 80 VAL A O 1
ATOM 617 N N . TYR A 1 81 ? 3.655 1.450 -15.807 1.00 91.19 81 TYR A N 1
ATOM 618 C CA . TYR A 1 81 ? 3.283 2.744 -15.245 1.00 91.19 81 TYR A CA 1
ATOM 619 C C . TYR A 1 81 ? 3.875 3.933 -16.024 1.00 91.19 81 TYR A C 1
ATOM 621 O O . TYR A 1 81 ? 5.034 3.909 -16.426 1.00 91.19 81 TYR A O 1
ATOM 629 N N . THR A 1 82 ? 3.101 5.009 -16.201 1.00 88.69 82 THR A N 1
ATOM 630 C CA . THR A 1 82 ? 3.498 6.156 -17.042 1.00 88.69 82 THR A CA 1
ATOM 631 C C . THR A 1 82 ? 4.760 6.869 -16.550 1.00 88.69 82 THR A C 1
ATOM 633 O O . THR A 1 82 ? 5.552 7.312 -17.378 1.00 88.69 82 THR A O 1
ATOM 636 N N . ASP A 1 83 ? 4.981 6.940 -15.232 1.00 87.19 83 ASP A N 1
ATOM 637 C CA . ASP A 1 83 ? 6.183 7.574 -14.664 1.00 87.19 83 ASP A CA 1
ATOM 638 C C . ASP A 1 83 ? 7.367 6.594 -14.521 1.00 87.19 83 ASP A C 1
ATOM 640 O O . ASP A 1 83 ? 8.411 6.970 -13.985 1.00 87.19 83 ASP A O 1
ATOM 644 N N . ALA A 1 84 ? 7.219 5.326 -14.925 1.00 90.50 84 ALA A N 1
ATOM 645 C CA . ALA A 1 84 ? 8.289 4.340 -14.806 1.00 90.50 84 ALA A CA 1
ATOM 646 C C . ALA A 1 84 ? 9.279 4.432 -15.978 1.00 90.50 84 ALA A C 1
ATOM 648 O O . ALA A 1 84 ? 8.897 4.550 -17.141 1.00 90.50 84 ALA A O 1
ATOM 649 N N . SER A 1 85 ? 10.572 4.307 -15.670 1.00 91.75 85 SER A N 1
ATOM 650 C CA . SER A 1 85 ? 11.653 4.343 -16.666 1.00 91.75 85 SER A CA 1
ATOM 651 C C . SER A 1 85 ? 11.655 3.132 -17.606 1.00 91.75 85 SER A C 1
ATOM 653 O O . SER A 1 85 ? 12.128 3.223 -18.738 1.00 91.75 85 SER A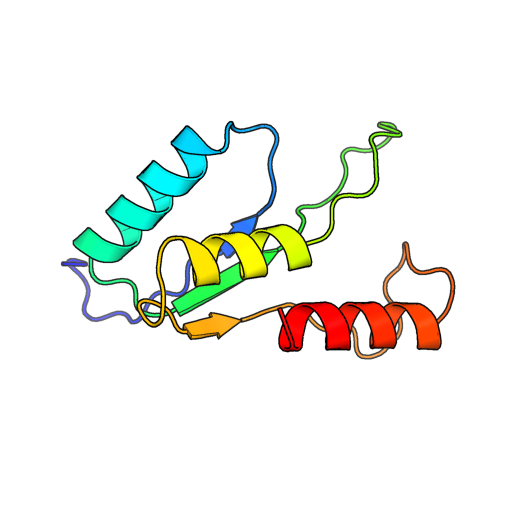 O 1
ATOM 655 N N . SER A 1 86 ? 11.156 1.984 -17.140 1.00 95.31 86 SER A N 1
ATOM 656 C CA . SER A 1 86 ? 11.035 0.752 -17.917 1.00 95.31 86 SER A CA 1
ATOM 657 C C . SER A 1 86 ? 10.033 -0.215 -17.276 1.00 95.31 86 SER A C 1
ATOM 659 O O . SER A 1 86 ? 9.694 -0.087 -16.099 1.00 95.31 86 SER A O 1
ATOM 661 N N . ALA A 1 87 ? 9.606 -1.236 -18.027 1.00 96.44 87 ALA A N 1
ATOM 662 C CA . ALA A 1 87 ? 8.766 -2.320 -17.505 1.00 96.44 87 ALA A CA 1
ATOM 663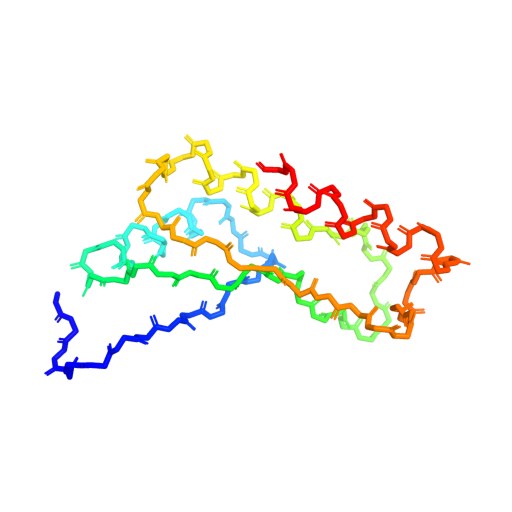 C C . ALA A 1 87 ? 9.439 -3.106 -16.361 1.00 96.44 87 ALA A C 1
ATOM 665 O O . ALA A 1 87 ? 8.769 -3.573 -15.443 1.00 96.44 87 ALA A O 1
ATOM 666 N N . ILE A 1 88 ? 10.769 -3.254 -16.411 1.00 96.81 88 ILE A N 1
ATOM 667 C CA . ILE A 1 88 ? 11.539 -3.964 -15.379 1.00 96.81 88 ILE A CA 1
ATOM 668 C C . ILE A 1 88 ? 11.545 -3.154 -14.083 1.00 96.81 88 ILE A C 1
ATOM 670 O O . ILE A 1 88 ? 11.338 -3.724 -13.012 1.00 96.81 88 ILE A O 1
ATOM 674 N N . ASP A 1 89 ? 11.734 -1.836 -14.180 1.00 95.00 89 ASP A N 1
ATOM 675 C CA . ASP A 1 89 ? 11.724 -0.953 -13.013 1.00 95.00 89 ASP A CA 1
ATOM 676 C C . ASP A 1 89 ? 10.334 -0.901 -12.368 1.00 95.00 89 ASP A C 1
ATOM 678 O O . ASP A 1 89 ? 10.216 -1.000 -11.147 1.00 95.00 89 ASP A O 1
ATOM 682 N N . ASP A 1 90 ? 9.269 -0.823 -13.173 1.00 95.81 90 ASP A N 1
ATOM 683 C CA . ASP A 1 90 ? 7.891 -0.854 -12.669 1.00 95.81 90 ASP A CA 1
ATOM 684 C C . ASP A 1 90 ? 7.586 -2.164 -11.924 1.00 95.81 90 ASP A C 1
ATOM 686 O O . ASP A 1 90 ? 7.075 -2.155 -10.800 1.00 95.81 90 ASP A O 1
ATOM 690 N N . LEU A 1 91 ? 7.997 -3.304 -12.494 1.00 96.81 91 LEU A N 1
ATOM 691 C CA . LEU A 1 91 ? 7.858 -4.602 -11.837 1.00 96.81 91 LEU A CA 1
ATOM 692 C C . LEU A 1 91 ? 8.678 -4.678 -10.541 1.00 96.81 91 LEU A C 1
ATOM 694 O O . LEU A 1 91 ? 8.190 -5.208 -9.543 1.00 96.81 91 LEU A O 1
ATOM 698 N N . ALA A 1 92 ? 9.896 -4.131 -10.517 1.00 96.19 92 ALA A N 1
ATOM 699 C CA . ALA A 1 92 ? 10.717 -4.080 -9.310 1.00 96.19 92 ALA A CA 1
ATOM 700 C C . ALA A 1 92 ? 10.042 -3.253 -8.202 1.00 96.19 92 ALA A C 1
ATOM 702 O O . ALA A 1 92 ? 9.996 -3.687 -7.049 1.00 96.19 92 ALA A O 1
ATOM 703 N N . HIS A 1 93 ? 9.440 -2.110 -8.545 1.00 95.06 93 HIS A N 1
ATOM 704 C CA . HIS A 1 93 ? 8.647 -1.314 -7.607 1.00 95.06 93 HIS A CA 1
ATOM 705 C C . HIS A 1 93 ? 7.373 -2.032 -7.154 1.00 95.06 93 HIS A C 1
ATOM 707 O O . HIS A 1 93 ? 6.975 -1.907 -5.993 1.00 95.06 93 HIS A O 1
ATOM 713 N N . PHE A 1 94 ? 6.725 -2.804 -8.029 1.00 96.88 94 PHE A N 1
ATOM 714 C CA . PHE A 1 94 ? 5.610 -3.662 -7.637 1.00 96.88 94 PHE A CA 1
ATOM 715 C C . PHE A 1 94 ? 6.039 -4.722 -6.617 1.00 96.88 94 PHE A C 1
ATOM 717 O O . PHE A 1 94 ? 5.422 -4.825 -5.560 1.00 96.88 94 PHE A O 1
ATOM 724 N N . VAL A 1 95 ? 7.132 -5.442 -6.877 1.00 97.31 95 VAL A N 1
ATOM 725 C CA . VAL A 1 95 ? 7.690 -6.437 -5.948 1.00 97.31 95 VAL A CA 1
ATOM 726 C C . VAL A 1 95 ? 8.068 -5.797 -4.612 1.00 97.31 95 VAL A C 1
ATOM 728 O O . VAL A 1 95 ? 7.753 -6.351 -3.561 1.00 97.31 95 VAL A O 1
ATOM 731 N N . ALA A 1 96 ? 8.680 -4.612 -4.628 1.00 96.06 96 ALA A N 1
ATOM 732 C CA . ALA A 1 96 ? 9.018 -3.888 -3.406 1.00 96.06 96 ALA A CA 1
ATOM 733 C C . ALA A 1 96 ? 7.770 -3.527 -2.580 1.00 96.06 96 ALA A C 1
ATOM 735 O O . ALA A 1 96 ? 7.772 -3.721 -1.371 1.00 96.06 96 ALA A O 1
ATOM 736 N N . LYS A 1 97 ? 6.673 -3.090 -3.220 1.00 95.56 97 LYS A N 1
ATOM 737 C CA . LYS A 1 97 ? 5.384 -2.848 -2.541 1.00 95.56 97 LYS A CA 1
ATOM 738 C C . LYS A 1 97 ? 4.776 -4.115 -1.928 1.00 95.56 97 LYS A C 1
ATOM 740 O O . LYS A 1 97 ? 4.106 -4.008 -0.911 1.00 95.56 97 LYS A O 1
ATOM 745 N N . VAL A 1 98 ? 4.954 -5.275 -2.563 1.00 96.62 98 VAL A N 1
ATOM 746 C CA . VAL A 1 98 ? 4.424 -6.565 -2.079 1.00 96.62 98 VAL A CA 1
ATOM 747 C C . VAL A 1 98 ? 5.240 -7.118 -0.905 1.00 96.62 98 VAL A C 1
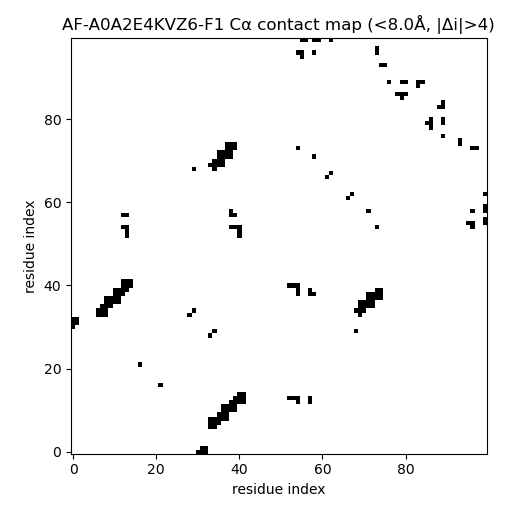ATOM 749 O O . VAL A 1 98 ? 4.677 -7.790 -0.047 1.00 96.62 98 VAL A O 1
ATOM 752 N N . ASN A 1 99 ? 6.549 -6.851 -0.877 1.00 95.75 99 ASN A N 1
ATOM 753 C CA . ASN A 1 99 ? 7.468 -7.339 0.160 1.00 95.75 99 ASN A CA 1
ATOM 754 C C . ASN A 1 99 ? 7.644 -6.389 1.354 1.00 95.75 99 ASN A C 1
ATOM 756 O O . ASN A 1 99 ? 8.232 -6.801 2.356 1.00 95.75 99 ASN A O 1
ATOM 760 N N . ALA A 1 100 ? 7.223 -5.132 1.204 1.00 92.44 100 ALA A N 1
ATOM 761 C CA . ALA A 1 100 ? 7.107 -4.153 2.282 1.00 92.44 100 ALA A CA 1
ATOM 762 C C . ALA A 1 100 ? 6.176 -4.643 3.385 1.00 92.44 100 ALA A C 1
ATOM 764 O O . ALA A 1 100 ? 6.367 -4.197 4.536 1.00 92.44 100 ALA A O 1
#

Solvent-accessible surface area (backbone atoms only — not comparable to full-atom values): 6122 Å² total; per-residue (Å²): 92,60,94,56,99,64,92,59,63,55,78,47,56,62,64,94,67,55,69,68,59,52,51,54,53,52,53,50,37,53,66,34,62,48,49,36,38,35,43,35,40,64,83,80,63,91,91,64,89,65,80,90,73,59,34,35,62,55,43,34,48,45,47,73,76,44,64,90,62,55,49,78,42,70,79,81,62,92,77,58,50,89,89,42,95,40,57,67,56,38,50,51,54,43,52,47,44,73,73,69

Foldseek 3Di:
DAPDPDQDAEEDEDDPDDPVVSLVVVVVCLVNPHAAYEQYHDDDDPPDPDDDGASLVVLVVCCVSPPNRHHYHYDADPPADPPDPDNVRSVVSVVSSVVD

pLDDT: mean 88.21, std 11.9, range [56.97, 97.38]

Mean predicted aligned error: 5.13 Å

Sequence (100 aa):
MLPTKISAVPHLSIGVSSDATLDQLVEYYQDIGVARILCLRCDQPSGDASKPAYAQGLVERLQQRFPRQFELAVAAHPEVYTDASSAIDDLAHFVAKVNA

Nearest PDB structures (foldseek):
  5ume-assembly1_D  TM=9.272E-01  e=5.368E-06  Haemophilus influenzae Rd KW20
  7th5-assembly1_B  TM=8.727E-01  e=8.154E-05  Thermus thermophilus HB8
  8eac-assembly1_B  TM=8.546E-01  e=1.063E-04  Thermus thermophilus HB8
  8uy1-assembly1_D  TM=8.673E-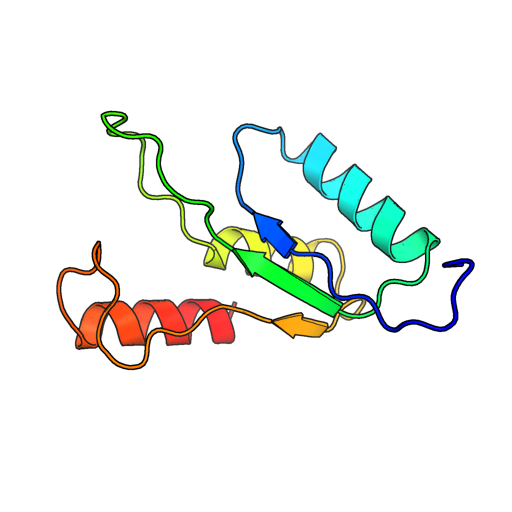01  e=1.583E-04  Thermochaetoides thermophila DSM 1495
  3pg9-assembly1_F  TM=5.734E-01  e=7.237E-01  Thermotoga maritima

Secondary structure (DSSP, 8-state):
--SS------EEE--SS-HHHHHHHHHHHHHHT--EEEEE--PPPTT-------HHHHHHHHHHHSTTTSEEEE---SS--TT-S-HHHHHHHHHHHHH-